Protein AF-A0A1S2M965-F1 (afdb_monomer_lite)

Foldseek 3Di:
DDPPPPPQLVVVCVQLVPDDDPVLCVVCVVQLVVQLCVVCVVVVNNDADHCVPVVSSVVSSVSSNVSSVVVLVVDPVNVVPDPDPPDDDPDDPPPPPDDDDD

pLDDT: mean 71.73, std 18.93, range [32.97, 91.75]

Radius of gyration: 15.96 Å; chains: 1; bounding box: 62×26×31 Å

Structure (mmCIF, N/CA/C/O backbone):
data_AF-A0A1S2M965-F1
#
_entry.id   AF-A0A1S2M965-F1
#
loop_
_atom_site.group_PDB
_atom_site.id
_atom_site.type_symbol
_atom_site.label_atom_id
_atom_site.label_alt_id
_atom_site.label_comp_id
_atom_site.label_asym_id
_atom_site.label_entity_id
_atom_site.label_seq_id
_atom_site.pdbx_PDB_ins_code
_atom_site.Cartn_x
_atom_site.Cartn_y
_atom_site.Cartn_z
_atom_site.occupancy
_atom_site.B_iso_or_equiv
_atom_site.auth_seq_id
_atom_site.auth_comp_id
_atom_site.auth_asym_id
_atom_site.auth_atom_id
_atom_site.pdbx_PDB_model_num
ATOM 1 N N . MET A 1 1 ? -21.781 12.695 -9.274 1.00 36.38 1 MET A N 1
ATOM 2 C CA . MET A 1 1 ? -20.349 12.783 -8.913 1.00 36.38 1 MET A CA 1
ATOM 3 C C . MET A 1 1 ? -19.784 11.386 -9.131 1.00 36.38 1 MET A C 1
ATOM 5 O O . MET A 1 1 ? -20.076 10.509 -8.330 1.00 36.38 1 MET A O 1
ATOM 9 N N . ASN A 1 2 ? -19.145 11.138 -10.279 1.00 32.97 2 ASN A N 1
ATOM 10 C CA . ASN A 1 2 ? -18.749 9.784 -10.681 1.00 32.97 2 ASN A CA 1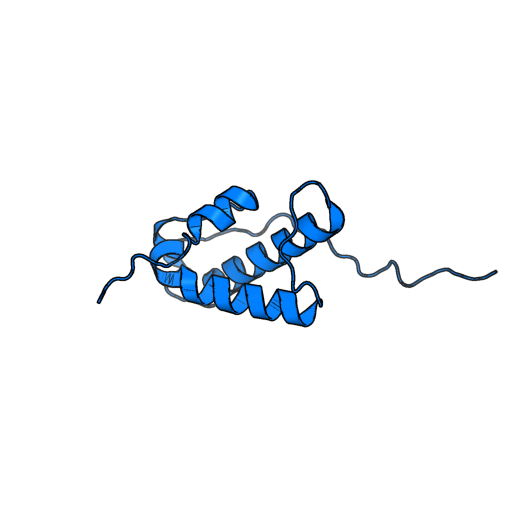
ATOM 11 C C . ASN A 1 2 ? -17.396 9.413 -10.074 1.00 32.97 2 ASN A C 1
ATOM 13 O O . ASN A 1 2 ? -16.392 10.072 -10.312 1.00 32.97 2 ASN A O 1
ATOM 17 N N . ILE A 1 3 ? -17.404 8.334 -9.294 1.00 46.03 3 ILE A N 1
ATOM 18 C CA . ILE A 1 3 ? -16.251 7.711 -8.622 1.00 46.03 3 ILE A CA 1
ATOM 19 C C . ILE A 1 3 ? -15.470 6.796 -9.601 1.00 46.03 3 ILE A C 1
ATOM 21 O O . ILE A 1 3 ? -14.480 6.170 -9.240 1.00 46.03 3 ILE A O 1
ATOM 25 N N . GLU A 1 4 ? -15.893 6.750 -10.864 1.00 42.84 4 GLU A N 1
ATOM 26 C CA . GLU A 1 4 ? -15.547 5.733 -11.868 1.00 42.84 4 GLU A CA 1
ATOM 27 C C . GLU A 1 4 ? -14.216 5.968 -12.608 1.00 42.84 4 GLU A C 1
ATOM 29 O O . GLU A 1 4 ? -13.976 5.376 -13.653 1.00 42.84 4 GLU A O 1
ATOM 34 N N . GLN A 1 5 ? -13.326 6.814 -12.084 1.00 37.44 5 GLN A N 1
ATOM 35 C CA . GLN A 1 5 ? -11.964 6.988 -12.622 1.00 37.44 5 GLN A CA 1
ATOM 36 C C . GLN A 1 5 ? -10.876 6.770 -11.564 1.00 37.44 5 GLN A C 1
ATOM 38 O O . GLN A 1 5 ? -9.781 7.326 -11.633 1.00 37.44 5 GLN A O 1
ATOM 43 N N . LEU A 1 6 ? -11.170 5.947 -10.559 1.00 46.44 6 LEU A N 1
ATOM 44 C CA . LEU A 1 6 ? -10.147 5.382 -9.694 1.00 46.44 6 LEU A CA 1
ATOM 45 C C . LEU A 1 6 ? -9.678 4.089 -10.351 1.00 46.44 6 LEU A C 1
ATOM 47 O O . LEU A 1 6 ? -10.375 3.090 -10.265 1.00 46.44 6 LEU A O 1
ATOM 51 N N . HIS A 1 7 ? -8.523 4.129 -11.015 1.00 52.09 7 HIS A N 1
ATOM 52 C CA . HIS A 1 7 ? -7.746 2.934 -11.357 1.00 52.09 7 HIS A CA 1
ATOM 53 C C . HIS A 1 7 ? -7.782 1.992 -10.138 1.00 52.09 7 HIS A C 1
ATOM 55 O O . HIS A 1 7 ? -7.362 2.402 -9.048 1.00 52.09 7 HIS A O 1
ATOM 61 N N . ASP A 1 8 ? -8.408 0.821 -10.273 1.00 67.62 8 ASP A N 1
ATOM 62 C CA . ASP A 1 8 ? -8.859 0.029 -9.132 1.00 67.62 8 ASP A CA 1
ATOM 63 C C . ASP A 1 8 ? -7.664 -0.335 -8.248 1.00 67.62 8 ASP A C 1
ATOM 65 O O . ASP A 1 8 ? -6.706 -0.966 -8.684 1.00 67.62 8 ASP A O 1
ATOM 69 N N . ALA A 1 9 ? -7.681 0.067 -6.974 1.00 74.06 9 ALA A N 1
ATOM 70 C CA . ALA A 1 9 ? -6.598 -0.302 -6.059 1.00 74.06 9 ALA A CA 1
ATOM 71 C C . ALA A 1 9 ? -6.445 -1.827 -5.969 1.00 74.06 9 ALA A C 1
ATOM 73 O O . ALA A 1 9 ? -5.335 -2.318 -5.788 1.00 74.06 9 ALA A O 1
ATOM 74 N N . GLU A 1 10 ? -7.544 -2.565 -6.157 1.00 81.44 10 GLU A N 1
ATOM 75 C CA . GLU A 1 10 ? -7.556 -4.024 -6.271 1.00 81.44 10 GLU A CA 1
ATOM 76 C C . GLU A 1 10 ? -6.642 -4.535 -7.400 1.00 81.44 10 GLU A C 1
ATOM 78 O O . GLU A 1 10 ? -5.996 -5.569 -7.224 1.00 81.44 10 GLU A O 1
ATOM 83 N N . ASP A 1 11 ? -6.504 -3.803 -8.511 1.00 84.94 11 ASP A N 1
ATOM 84 C CA . ASP A 1 11 ? -5.592 -4.165 -9.601 1.00 84.94 11 ASP A CA 1
ATOM 85 C C . ASP A 1 11 ? -4.131 -4.042 -9.178 1.00 84.94 11 ASP A C 1
ATOM 87 O O . ASP A 1 11 ? -3.327 -4.900 -9.528 1.00 84.94 11 ASP A O 1
ATOM 91 N N . PHE A 1 12 ? -3.780 -3.050 -8.355 1.00 85.38 12 PHE A N 1
ATOM 92 C CA . PHE A 1 12 ? -2.433 -2.952 -7.784 1.00 85.38 12 PHE A CA 1
ATOM 93 C C . PHE A 1 12 ? -2.132 -4.116 -6.837 1.00 85.38 12 PHE A C 1
ATOM 95 O O . PHE A 1 12 ? -1.033 -4.668 -6.872 1.00 85.38 12 PHE A O 1
ATOM 102 N N . PHE A 1 13 ? -3.108 -4.540 -6.029 1.00 88.44 13 PHE A N 1
ATOM 103 C CA . PHE A 1 13 ? -2.945 -5.722 -5.182 1.00 88.44 13 PHE A CA 1
ATOM 104 C C . PHE A 1 13 ? -2.758 -7.003 -6.000 1.00 88.44 13 PHE A C 1
ATOM 106 O O . PHE A 1 13 ? -1.904 -7.825 -5.660 1.00 88.44 13 PHE A O 1
ATOM 113 N N . ARG A 1 14 ? -3.510 -7.166 -7.096 1.00 88.19 14 ARG A N 1
ATOM 114 C CA . ARG A 1 14 ? -3.346 -8.295 -8.026 1.00 88.19 14 ARG A CA 1
ATOM 115 C C . ARG A 1 14 ? -1.998 -8.240 -8.739 1.00 88.19 14 ARG A C 1
ATOM 117 O O . ARG A 1 14 ? -1.304 -9.251 -8.776 1.00 88.19 14 ARG A O 1
ATOM 124 N N . PHE A 1 15 ? -1.618 -7.067 -9.243 1.00 86.69 15 PHE A N 1
ATOM 125 C CA . PHE A 1 15 ? -0.359 -6.827 -9.942 1.00 86.69 15 PHE A CA 1
ATOM 126 C C . PHE A 1 15 ? 0.836 -7.180 -9.059 1.00 86.69 15 PHE A C 1
ATOM 128 O O . PHE A 1 15 ? 1.644 -8.016 -9.442 1.00 86.69 15 PHE A O 1
ATOM 135 N N . TYR A 1 16 ? 0.894 -6.637 -7.840 1.00 88.00 16 TYR A N 1
ATOM 136 C CA . TYR A 1 16 ? 1.976 -6.902 -6.888 1.00 88.00 16 TYR A CA 1
ATOM 137 C C . TYR A 1 16 ? 1.836 -8.226 -6.126 1.00 88.00 16 TYR A C 1
ATOM 139 O O . TYR A 1 16 ? 2.678 -8.544 -5.282 1.00 88.00 16 TYR A O 1
ATOM 147 N N . LYS A 1 17 ? 0.788 -9.017 -6.395 1.00 88.81 17 LYS A N 1
ATOM 148 C CA . LYS A 1 17 ? 0.518 -10.293 -5.711 1.00 88.81 17 LYS A CA 1
ATOM 149 C C . LYS A 1 17 ? 0.540 -10.113 -4.179 1.00 88.81 17 LYS A C 1
ATOM 151 O O . LYS A 1 17 ? 1.196 -10.866 -3.452 1.00 88.81 17 LYS A O 1
ATOM 156 N N . VAL A 1 18 ? -0.127 -9.062 -3.692 1.00 86.88 18 VAL A N 1
ATOM 157 C CA . VAL A 1 18 ? -0.260 -8.738 -2.261 1.00 86.88 18 VAL A CA 1
ATOM 158 C C . VAL A 1 18 ? -1.659 -9.153 -1.793 1.00 86.88 18 VAL A C 1
ATOM 160 O O . VAL A 1 18 ? -2.643 -8.690 -2.370 1.00 86.88 18 VAL A O 1
ATOM 163 N N . PRO A 1 19 ? -1.787 -10.023 -0.774 1.00 84.88 19 PRO A N 1
ATOM 164 C CA . PRO A 1 19 ?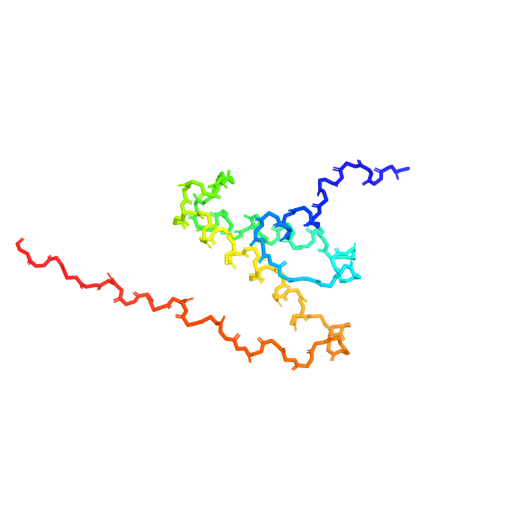 -3.090 -10.415 -0.245 1.00 84.88 19 PRO A CA 1
ATOM 165 C C . PRO A 1 19 ? -3.777 -9.232 0.448 1.00 84.88 19 PRO A C 1
ATOM 167 O O . PRO A 1 19 ? -3.132 -8.449 1.143 1.00 84.88 19 PRO A O 1
ATOM 170 N N . PHE A 1 20 ? -5.094 -9.116 0.283 1.00 85.19 20 PHE A N 1
ATOM 171 C CA . PHE A 1 20 ? -5.880 -8.017 0.843 1.00 85.19 20 PHE A CA 1
ATOM 172 C C . PHE A 1 20 ? -7.312 -8.441 1.169 1.00 85.19 20 PHE A C 1
ATOM 174 O O . PHE A 1 20 ? -7.835 -9.388 0.581 1.00 85.19 20 PHE A O 1
ATOM 181 N N . ASP A 1 21 ? -7.961 -7.708 2.079 1.00 84.56 21 ASP A N 1
ATOM 182 C CA . ASP A 1 21 ? -9.412 -7.790 2.275 1.00 84.56 21 ASP A CA 1
ATOM 183 C C . ASP A 1 21 ? -10.105 -6.744 1.379 1.00 84.56 21 ASP A C 1
ATOM 185 O O . ASP A 1 21 ? -9.903 -5.537 1.580 1.00 84.56 21 ASP A O 1
ATOM 189 N N . PRO A 1 22 ? -10.952 -7.158 0.414 1.00 84.00 22 PRO A N 1
ATOM 190 C CA . PRO A 1 22 ? -11.688 -6.237 -0.448 1.00 84.00 22 PRO A CA 1
ATOM 191 C C . PRO A 1 22 ? -12.532 -5.216 0.324 1.00 84.00 22 PRO A C 1
ATOM 193 O O . PRO A 1 22 ? -12.695 -4.083 -0.126 1.00 84.00 22 PRO A O 1
ATOM 196 N N . LYS A 1 23 ? -13.061 -5.572 1.503 1.00 82.50 23 LYS A N 1
ATOM 197 C CA . LYS A 1 23 ? -13.844 -4.645 2.333 1.00 82.50 23 LYS A CA 1
ATOM 198 C C . LYS A 1 23 ? -12.975 -3.513 2.857 1.00 82.50 23 LYS A C 1
ATOM 200 O O . LYS A 1 23 ? -13.405 -2.366 2.791 1.00 82.50 23 LYS A O 1
ATOM 205 N N . VAL A 1 24 ? -11.766 -3.826 3.323 1.00 82.56 24 VAL A N 1
ATOM 206 C CA . VAL A 1 24 ? -10.797 -2.832 3.800 1.00 82.56 24 VAL A CA 1
ATOM 207 C C . VAL A 1 24 ? -10.337 -1.963 2.633 1.00 82.56 24 VAL A C 1
ATOM 209 O O . VAL A 1 24 ? -10.482 -0.745 2.688 1.00 82.56 24 VAL A O 1
ATOM 212 N N . VAL A 1 25 ? -9.875 -2.571 1.537 1.00 84.56 25 VAL A N 1
ATOM 213 C CA . VAL A 1 25 ? -9.359 -1.834 0.370 1.00 84.56 25 VAL A CA 1
ATOM 214 C C . VAL A 1 25 ? -10.409 -0.907 -0.233 1.00 84.56 25 VAL A C 1
ATOM 216 O O . VAL A 1 25 ? -10.092 0.231 -0.581 1.00 84.56 25 VAL A O 1
ATOM 219 N N . ARG A 1 26 ? -11.681 -1.317 -0.286 1.00 83.19 26 ARG A N 1
ATOM 220 C CA . ARG A 1 26 ? -12.759 -0.445 -0.773 1.00 83.19 26 ARG A CA 1
ATOM 221 C C . ARG A 1 26 ? -12.847 0.864 -0.005 1.00 83.19 26 ARG A C 1
ATOM 223 O O . ARG A 1 26 ? -13.060 1.893 -0.642 1.00 83.19 26 ARG A O 1
ATOM 230 N N . VAL A 1 27 ? -12.666 0.858 1.313 1.00 81.12 27 VAL A N 1
ATOM 231 C CA . VAL A 1 27 ? -12.744 2.088 2.113 1.00 81.12 27 VAL A CA 1
ATOM 232 C C . VAL A 1 27 ? -11.425 2.865 2.159 1.00 81.12 27 VAL A C 1
ATOM 234 O O . VAL A 1 27 ? -11.441 4.068 2.404 1.00 81.12 27 VAL A O 1
ATOM 237 N N . THR A 1 28 ? -10.286 2.226 1.872 1.00 81.50 28 THR A N 1
ATOM 238 C CA . THR A 1 28 ? -8.957 2.797 2.185 1.00 81.50 28 THR A CA 1
ATOM 239 C C . THR A 1 28 ? -8.034 2.934 0.989 1.00 81.50 28 THR A C 1
ATOM 241 O O . THR A 1 28 ? -6.949 3.501 1.117 1.00 81.50 28 THR A O 1
ATOM 244 N N . ARG A 1 29 ? -8.487 2.515 -0.197 1.00 86.50 29 ARG A N 1
ATOM 245 C CA . ARG A 1 29 ? -7.763 2.588 -1.474 1.00 86.50 29 ARG A CA 1
ATOM 246 C C . ARG A 1 29 ? -7.024 3.906 -1.697 1.00 86.50 29 ARG A C 1
ATOM 248 O O . ARG A 1 29 ? -5.849 3.899 -2.042 1.00 86.50 29 ARG A O 1
ATOM 255 N N . LEU A 1 30 ? -7.679 5.042 -1.448 1.00 84.94 30 LEU A N 1
ATOM 256 C CA . LEU A 1 30 ? -7.075 6.362 -1.646 1.00 84.94 30 LEU A CA 1
ATOM 257 C C . LEU A 1 30 ? -5.927 6.634 -0.669 1.00 84.94 30 LEU A C 1
ATOM 259 O O . LEU A 1 30 ? -4.917 7.216 -1.058 1.00 84.94 30 LEU A O 1
ATOM 263 N N . HIS A 1 31 ? -6.068 6.199 0.583 1.00 85.06 31 HIS A N 1
ATOM 264 C CA . HIS A 1 31 ? -5.036 6.357 1.604 1.00 85.06 31 HIS A CA 1
ATOM 265 C C . HIS A 1 31 ? -3.829 5.471 1.307 1.00 85.06 31 HIS A C 1
ATOM 267 O O . HIS A 1 31 ? -2.701 5.956 1.357 1.00 85.06 31 HIS A O 1
ATOM 273 N N . ILE A 1 32 ? -4.075 4.215 0.927 1.00 87.19 32 ILE A N 1
ATOM 274 C CA . ILE A 1 32 ? -3.030 3.260 0.543 1.00 87.19 32 ILE A CA 1
ATOM 275 C C . ILE A 1 32 ? -2.255 3.798 -0.662 1.00 87.19 32 ILE A C 1
ATOM 277 O O . ILE A 1 32 ? -1.036 3.906 -0.598 1.00 87.19 32 ILE A O 1
ATOM 281 N N . LEU A 1 33 ? -2.944 4.233 -1.725 1.00 88.00 33 LEU A N 1
ATOM 282 C CA . LEU A 1 33 ? -2.290 4.767 -2.924 1.00 88.00 33 LEU A CA 1
ATOM 283 C C . LEU A 1 33 ? -1.524 6.067 -2.653 1.00 88.00 33 LEU A C 1
ATOM 285 O O . LEU A 1 33 ? -0.444 6.271 -3.205 1.00 88.00 33 LEU A O 1
ATOM 289 N N . LYS A 1 34 ? -2.058 6.957 -1.806 1.00 87.06 34 LYS A N 1
ATOM 290 C CA . LYS A 1 34 ? -1.354 8.184 -1.412 1.00 87.06 34 LYS A CA 1
ATOM 291 C C . LYS A 1 34 ? -0.074 7.856 -0.646 1.00 87.06 34 LYS A C 1
ATOM 293 O O . LYS A 1 34 ? 0.968 8.413 -0.970 1.00 87.06 34 LYS A O 1
ATOM 298 N N . ARG A 1 35 ? -0.145 6.947 0.327 1.00 88.81 35 ARG A N 1
ATOM 299 C CA . ARG A 1 35 ? 1.007 6.554 1.145 1.00 88.81 35 ARG A CA 1
ATOM 300 C C . ARG A 1 35 ? 2.049 5.789 0.337 1.00 88.81 35 ARG A C 1
ATOM 302 O O . ARG A 1 35 ? 3.236 6.051 0.476 1.00 88.81 35 ARG A O 1
ATOM 309 N N . PHE A 1 36 ? 1.602 4.924 -0.567 1.00 90.56 36 PHE A N 1
ATOM 310 C CA . PHE A 1 36 ? 2.475 4.245 -1.514 1.00 90.56 36 PHE A CA 1
ATOM 311 C C . PHE A 1 36 ? 3.257 5.241 -2.377 1.00 90.56 36 PHE A C 1
ATOM 313 O O . PHE A 1 36 ? 4.478 5.149 -2.433 1.00 90.56 36 PHE A O 1
ATOM 320 N N . ARG A 1 37 ? 2.592 6.251 -2.962 1.00 88.62 37 ARG A N 1
ATOM 321 C CA . ARG A 1 37 ? 3.282 7.319 -3.711 1.00 88.62 37 ARG A CA 1
ATOM 322 C C . ARG A 1 37 ? 4.325 8.053 -2.868 1.00 88.62 37 ARG A C 1
ATOM 324 O O . ARG A 1 37 ? 5.433 8.259 -3.341 1.00 88.62 37 ARG A O 1
ATOM 331 N N . GLN A 1 38 ? 4.009 8.371 -1.614 1.00 89.81 38 GLN A N 1
ATOM 332 C CA . GLN A 1 38 ? 4.972 9.011 -0.709 1.00 89.81 38 GLN A CA 1
ATOM 333 C C . GLN A 1 38 ? 6.206 8.134 -0.456 1.00 89.81 38 GLN A C 1
ATOM 335 O O . GLN A 1 38 ? 7.315 8.651 -0.368 1.00 89.81 38 GLN A O 1
ATOM 340 N N . TYR A 1 39 ? 6.030 6.816 -0.343 1.00 91.75 39 TYR A N 1
ATOM 341 C CA . TYR A 1 39 ? 7.149 5.887 -0.197 1.00 91.75 39 TYR A CA 1
ATOM 342 C C . TYR A 1 39 ? 7.980 5.751 -1.473 1.00 91.75 39 TYR A C 1
ATOM 344 O O . TYR A 1 39 ? 9.204 5.708 -1.394 1.00 91.75 39 TYR A O 1
ATOM 352 N N . LEU A 1 40 ? 7.343 5.748 -2.645 1.00 89.88 40 LEU A N 1
ATOM 353 C CA . LEU A 1 40 ? 8.053 5.771 -3.923 1.00 89.88 40 LEU A CA 1
ATOM 354 C C . LEU A 1 40 ? 8.922 7.025 -4.070 1.00 89.88 40 LEU A C 1
ATOM 356 O O . LEU A 1 40 ? 10.088 6.920 -4.439 1.00 89.88 40 LEU A O 1
ATOM 360 N N . GLU A 1 41 ? 8.383 8.197 -3.731 1.00 90.25 41 GLU A N 1
ATOM 361 C CA . GLU A 1 41 ? 9.114 9.470 -3.774 1.00 90.25 41 GLU A CA 1
ATOM 362 C C . GLU A 1 41 ? 10.330 9.470 -2.834 1.00 90.25 41 GLU A C 1
ATOM 364 O O . GLU A 1 41 ? 11.403 9.930 -3.221 1.00 90.25 41 GLU A O 1
ATOM 369 N N . GLN A 1 42 ? 10.196 8.907 -1.627 1.00 90.50 42 GLN A N 1
ATOM 370 C CA . GLN A 1 42 ? 11.301 8.792 -0.661 1.00 90.50 42 GLN A CA 1
ATOM 371 C C . GLN A 1 42 ? 12.441 7.903 -1.168 1.00 90.50 42 GLN A C 1
ATOM 373 O O . GLN A 1 42 ? 13.605 8.169 -0.886 1.00 90.50 42 GLN A O 1
ATOM 378 N N . GLU A 1 43 ? 12.109 6.869 -1.937 1.00 86.31 43 GLU A N 1
ATOM 379 C CA . GLU A 1 43 ? 13.067 5.904 -2.480 1.00 86.31 43 GLU A CA 1
ATOM 380 C C . GLU A 1 43 ? 13.552 6.276 -3.892 1.00 86.31 43 GLU A C 1
ATOM 382 O O . GLU A 1 43 ? 14.274 5.500 -4.516 1.00 86.31 43 GLU A O 1
ATOM 387 N N . SER A 1 44 ? 13.170 7.457 -4.406 1.00 87.69 44 SER A N 1
ATOM 388 C CA . SER A 1 44 ? 13.422 7.902 -5.790 1.00 87.69 44 SER A CA 1
ATOM 389 C C . SER A 1 44 ? 12.885 6.942 -6.869 1.00 87.69 44 SER A C 1
ATOM 391 O O . SER A 1 44 ? 13.390 6.908 -7.988 1.00 87.69 44 SER A O 1
ATOM 393 N N . LEU A 1 45 ? 11.834 6.177 -6.553 1.00 82.44 45 LEU A N 1
ATOM 394 C CA . LEU A 1 45 ? 11.190 5.183 -7.422 1.00 82.44 45 LEU A CA 1
ATOM 395 C C . LEU A 1 45 ? 9.915 5.737 -8.069 1.00 82.44 45 LEU A C 1
ATOM 397 O O . LEU A 1 45 ? 8.827 5.189 -7.905 1.00 82.44 45 LEU A O 1
ATOM 401 N N . VAL A 1 46 ? 10.033 6.855 -8.778 1.00 75.12 46 VAL A N 1
ATOM 402 C CA . VAL A 1 46 ? 8.876 7.586 -9.330 1.00 75.12 46 VAL A CA 1
ATOM 403 C C . VAL A 1 46 ? 8.137 6.853 -10.456 1.00 75.12 46 VAL A C 1
ATOM 405 O O . VAL A 1 46 ? 6.961 7.136 -10.687 1.00 75.12 46 VAL A O 1
ATOM 408 N N . GLU A 1 47 ? 8.777 5.894 -11.126 1.00 79.44 47 GLU A N 1
ATOM 409 C CA . GLU A 1 47 ? 8.174 5.121 -12.217 1.00 79.44 47 GLU A CA 1
ATOM 410 C C . GLU A 1 47 ? 7.791 3.716 -11.761 1.00 79.44 47 GLU A C 1
ATOM 412 O O . GLU A 1 47 ? 8.626 2.982 -11.243 1.00 79.44 47 GLU A O 1
ATOM 417 N N . ILE A 1 48 ? 6.535 3.315 -11.981 1.00 77.69 48 ILE A N 1
ATOM 418 C CA . ILE A 1 48 ? 6.099 1.930 -11.760 1.00 77.69 48 ILE A CA 1
ATOM 419 C C . ILE A 1 48 ? 6.729 1.044 -12.833 1.00 77.69 48 ILE A C 1
ATOM 421 O O . ILE A 1 48 ? 6.502 1.265 -14.023 1.00 77.69 48 ILE A O 1
ATOM 425 N N . VAL A 1 49 ? 7.485 0.032 -12.412 1.00 80.44 49 VAL A N 1
ATOM 426 C CA . VAL A 1 49 ? 8.153 -0.893 -13.332 1.00 80.44 49 VAL A CA 1
ATOM 427 C C . VAL A 1 49 ? 7.351 -2.180 -13.511 1.00 80.44 49 VAL A C 1
ATOM 429 O O . VAL A 1 49 ? 6.561 -2.585 -12.656 1.00 80.44 49 VAL A O 1
ATOM 432 N N . CYS A 1 50 ? 7.556 -2.849 -14.641 1.00 78.25 50 CYS A N 1
ATOM 433 C CA . CYS A 1 50 ? 7.052 -4.196 -14.889 1.00 78.25 50 CYS A CA 1
ATOM 434 C C . CYS A 1 50 ? 7.909 -5.264 -14.183 1.00 78.25 50 CYS A C 1
ATOM 436 O O . CYS A 1 50 ? 9.060 -5.023 -13.830 1.00 78.25 50 CYS A O 1
ATOM 438 N N . GLU A 1 51 ? 7.358 -6.474 -14.026 1.00 73.81 51 GLU A N 1
ATOM 439 C CA . GLU A 1 51 ? 7.998 -7.618 -13.338 1.00 73.81 51 GLU A CA 1
ATOM 440 C C . GLU A 1 51 ? 9.347 -8.048 -13.965 1.00 73.81 51 GLU A C 1
ATOM 442 O O . GLU A 1 51 ? 10.100 -8.799 -13.355 1.00 73.81 51 GLU A O 1
ATOM 447 N N . SER A 1 52 ? 9.685 -7.559 -15.166 1.00 74.81 52 SER A N 1
ATOM 448 C CA . SER A 1 52 ? 10.983 -7.796 -15.810 1.00 74.81 52 SER A CA 1
ATOM 449 C C . SER A 1 52 ? 12.158 -7.105 -15.112 1.00 74.81 52 SER A C 1
ATOM 451 O O . SER A 1 52 ? 13.273 -7.611 -15.199 1.00 74.81 52 SER A O 1
ATOM 453 N N . ASP A 1 53 ? 11.927 -5.978 -14.430 1.00 82.56 53 ASP A N 1
ATOM 454 C CA . ASP A 1 53 ? 12.909 -5.386 -13.512 1.00 82.56 53 ASP A CA 1
ATOM 455 C C . ASP A 1 53 ? 12.615 -5.891 -12.095 1.00 82.56 53 ASP A C 1
ATOM 457 O O . ASP A 1 53 ? 11.900 -5.258 -11.315 1.00 82.56 53 ASP A O 1
ATOM 461 N N . ALA A 1 54 ? 13.117 -7.089 -11.794 1.00 83.81 54 ALA A N 1
ATOM 462 C CA . ALA A 1 54 ? 12.772 -7.814 -10.576 1.00 83.81 54 ALA A CA 1
ATOM 463 C C . ALA A 1 54 ? 13.166 -7.059 -9.294 1.00 83.81 54 ALA A C 1
ATOM 465 O O . ALA A 1 54 ? 12.421 -7.102 -8.313 1.00 83.81 54 ALA A O 1
ATOM 466 N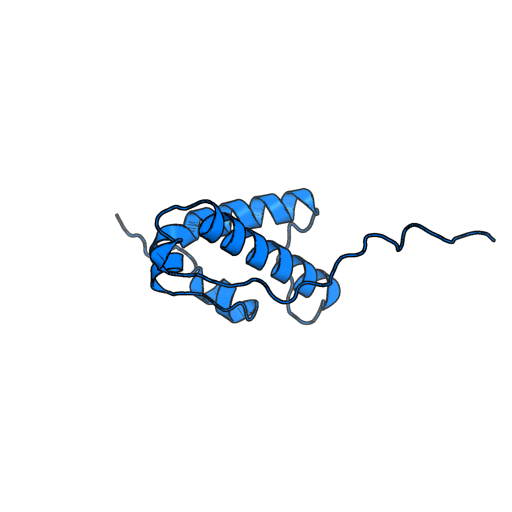 N . ASP A 1 55 ? 14.302 -6.358 -9.285 1.00 86.69 55 ASP A N 1
ATOM 467 C CA . ASP A 1 55 ? 14.798 -5.662 -8.094 1.00 86.69 55 ASP A CA 1
ATOM 468 C C . ASP A 1 55 ? 13.922 -4.450 -7.765 1.00 86.69 55 ASP A C 1
ATOM 470 O O . ASP A 1 55 ? 13.413 -4.319 -6.643 1.00 86.69 55 ASP A O 1
ATOM 474 N N . THR A 1 56 ? 13.672 -3.596 -8.760 1.00 86.12 56 THR A N 1
ATOM 475 C CA . THR A 1 56 ? 12.819 -2.419 -8.586 1.00 86.12 56 THR A CA 1
ATOM 476 C C . THR A 1 56 ? 11.371 -2.833 -8.318 1.00 86.12 56 THR A C 1
ATOM 478 O O . THR A 1 56 ? 10.734 -2.286 -7.415 1.00 86.12 56 THR A O 1
ATOM 481 N N . TRP A 1 57 ? 10.858 -3.851 -9.018 1.00 89.75 57 TRP A N 1
ATOM 482 C CA . TRP A 1 57 ? 9.497 -4.355 -8.825 1.00 89.75 57 TRP A CA 1
ATOM 483 C C . TRP A 1 57 ? 9.282 -4.917 -7.415 1.00 89.75 57 TRP A C 1
ATOM 485 O O . TRP A 1 57 ? 8.290 -4.585 -6.762 1.00 89.75 57 TRP A O 1
ATOM 495 N N . ASN A 1 58 ? 10.231 -5.708 -6.895 1.00 88.12 58 ASN A N 1
ATOM 496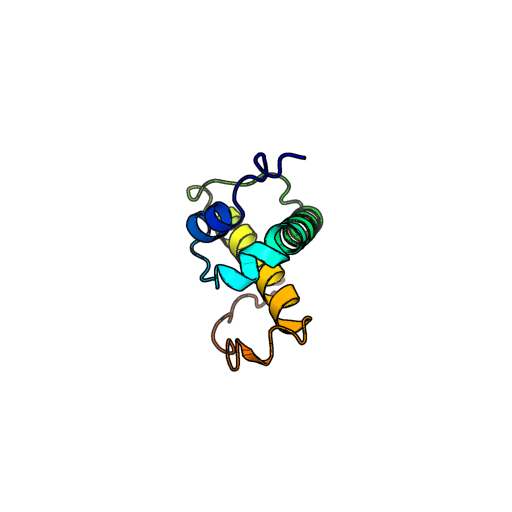 C CA . ASN A 1 58 ? 10.159 -6.230 -5.528 1.00 88.12 58 ASN A CA 1
ATOM 497 C C . ASN A 1 58 ? 10.203 -5.101 -4.494 1.00 88.12 58 ASN A C 1
ATOM 499 O O . ASN A 1 58 ? 9.442 -5.120 -3.526 1.00 88.12 58 ASN A O 1
ATOM 503 N N . LYS A 1 59 ? 11.035 -4.076 -4.710 1.00 90.00 59 LYS A N 1
ATOM 504 C CA . LYS A 1 59 ? 11.083 -2.916 -3.815 1.00 90.00 59 LYS A CA 1
ATOM 505 C C . LYS A 1 59 ? 9.755 -2.153 -3.814 1.00 90.00 59 LYS A C 1
ATOM 507 O O . LYS A 1 59 ? 9.225 -1.849 -2.748 1.00 90.00 59 LYS A O 1
ATOM 512 N N . GLN A 1 60 ? 9.159 -1.914 -4.983 1.00 90.69 60 GLN A N 1
ATOM 513 C CA . GLN A 1 60 ? 7.839 -1.282 -5.099 1.00 90.69 60 GLN A CA 1
ATOM 514 C C . GLN A 1 60 ? 6.739 -2.109 -4.429 1.00 90.69 60 GLN A C 1
ATOM 516 O O . GLN A 1 60 ? 5.907 -1.556 -3.707 1.00 90.69 60 GLN A O 1
ATOM 521 N N . ARG A 1 61 ? 6.773 -3.434 -4.600 1.00 90.88 61 ARG A N 1
ATOM 522 C CA . ARG A 1 61 ? 5.867 -4.365 -3.924 1.00 90.88 61 ARG A CA 1
ATOM 523 C C . ARG A 1 61 ? 5.935 -4.227 -2.405 1.00 90.88 61 ARG A C 1
ATOM 525 O O . ARG A 1 61 ? 4.889 -4.132 -1.763 1.00 90.88 61 ARG A O 1
ATOM 532 N N . GLU A 1 62 ? 7.133 -4.205 -1.825 1.00 90.88 62 GLU A N 1
ATOM 533 C CA . GLU A 1 62 ? 7.295 -4.083 -0.371 1.00 90.88 62 GLU A CA 1
ATOM 534 C C . GLU A 1 62 ? 6.806 -2.725 0.149 1.00 90.88 62 GLU A C 1
ATOM 536 O O . GLU A 1 62 ? 6.126 -2.664 1.174 1.00 90.88 62 GLU A O 1
ATOM 541 N N . LEU A 1 63 ? 7.048 -1.635 -0.586 1.00 91.69 63 LEU A N 1
ATOM 542 C CA . LEU A 1 63 ? 6.508 -0.315 -0.236 1.00 91.69 63 LEU A CA 1
ATOM 543 C C . LEU A 1 63 ? 4.976 -0.277 -0.307 1.00 91.69 63 LEU A C 1
ATOM 545 O O . LEU A 1 63 ? 4.325 0.318 0.555 1.00 91.69 63 LEU A O 1
ATOM 549 N N . PHE A 1 64 ? 4.384 -0.925 -1.313 1.00 91.56 64 PHE A N 1
ATOM 550 C CA . PHE A 1 64 ? 2.934 -1.024 -1.453 1.00 91.56 64 PHE A CA 1
ATOM 551 C C . PHE A 1 64 ? 2.311 -1.845 -0.317 1.00 91.56 64 PHE A C 1
ATOM 553 O O . PHE A 1 64 ? 1.338 -1.414 0.307 1.00 91.56 64 PHE A O 1
ATOM 560 N N . LYS A 1 65 ? 2.917 -2.992 0.010 1.00 91.00 65 LYS A N 1
ATOM 561 C CA . LYS A 1 65 ? 2.524 -3.832 1.147 1.00 91.00 65 LYS A CA 1
ATOM 562 C C . LYS A 1 65 ? 2.602 -3.052 2.462 1.00 91.00 65 LYS A C 1
ATOM 564 O O . LYS A 1 65 ? 1.625 -3.028 3.207 1.00 91.00 65 LYS A O 1
ATOM 569 N N . LYS A 1 66 ? 3.701 -2.330 2.698 1.00 89.25 66 LYS A N 1
ATOM 570 C CA . LYS A 1 66 ? 3.876 -1.465 3.872 1.00 89.25 66 LYS A CA 1
ATOM 571 C C . LYS A 1 66 ? 2.789 -0.394 3.969 1.00 89.25 66 LYS A C 1
ATOM 573 O O . LYS A 1 66 ? 2.225 -0.181 5.037 1.00 89.25 66 LYS A O 1
ATOM 578 N N . ALA A 1 67 ? 2.445 0.259 2.858 1.00 90.06 67 ALA A N 1
ATOM 579 C CA . ALA A 1 67 ? 1.381 1.262 2.838 1.00 90.06 67 ALA A CA 1
ATOM 580 C C . ALA A 1 67 ? 0.013 0.687 3.256 1.00 90.06 67 ALA A C 1
ATOM 582 O O . ALA A 1 67 ? -0.760 1.374 3.930 1.00 90.06 67 ALA A O 1
ATOM 583 N N . TYR A 1 68 ? -0.277 -0.562 2.877 1.00 89.38 68 TYR A N 1
ATOM 584 C CA . TYR A 1 68 ? -1.472 -1.284 3.312 1.00 89.38 68 TYR A CA 1
ATOM 585 C C . TYR A 1 68 ? -1.415 -1.651 4.802 1.00 89.38 68 TYR A C 1
ATOM 587 O O . TYR A 1 68 ? -2.350 -1.346 5.544 1.00 89.38 68 TYR A O 1
ATOM 595 N N . GLU A 1 69 ? -0.311 -2.241 5.258 1.00 85.38 69 GLU A N 1
ATOM 596 C CA . GLU A 1 69 ? -0.119 -2.654 6.654 1.00 85.38 69 GLU A CA 1
ATOM 597 C C . GLU A 1 69 ? -0.156 -1.475 7.628 1.00 85.38 69 GLU A C 1
ATOM 599 O O . GLU A 1 69 ? -0.808 -1.561 8.666 1.00 85.38 69 GLU A O 1
ATOM 604 N N . ASP A 1 70 ? 0.462 -0.343 7.290 1.00 84.44 70 ASP A N 1
ATOM 605 C CA . ASP A 1 70 ? 0.433 0.855 8.133 1.00 84.44 70 ASP A CA 1
ATOM 606 C C . ASP A 1 70 ? -0.993 1.380 8.316 1.00 84.44 70 ASP A C 1
ATOM 608 O O . ASP A 1 70 ? -1.339 1.918 9.367 1.00 84.44 70 ASP A O 1
ATOM 612 N N . PHE A 1 71 ? -1.837 1.247 7.290 1.00 79.25 71 PHE A N 1
ATOM 613 C CA . PHE A 1 71 ? -3.239 1.625 7.398 1.00 79.25 71 PHE A CA 1
ATOM 614 C C . PHE A 1 71 ? -3.998 0.655 8.315 1.00 79.25 71 PHE A C 1
ATOM 616 O O . PHE A 1 71 ? -4.731 1.086 9.205 1.00 79.25 71 PHE A O 1
ATOM 623 N N . VAL A 1 72 ? -3.810 -0.649 8.095 1.00 77.75 72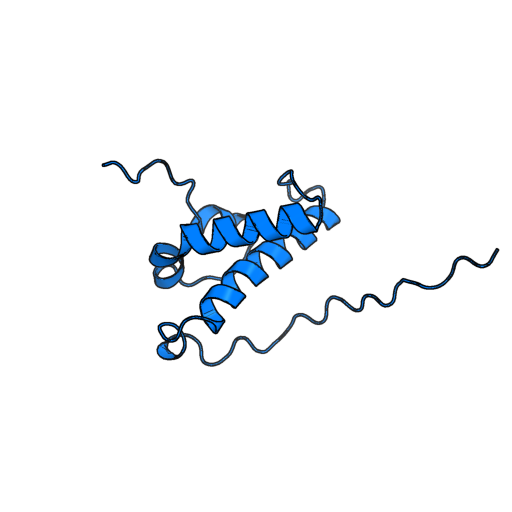 VAL A N 1
ATOM 624 C CA . VAL A 1 72 ? -4.439 -1.738 8.858 1.00 77.75 72 VAL A CA 1
ATOM 625 C C . VAL A 1 72 ? -4.057 -1.659 10.338 1.00 77.75 72 VAL A C 1
ATOM 627 O O . VAL A 1 72 ? -4.917 -1.769 11.199 1.00 77.75 72 VAL A O 1
ATOM 630 N N . THR A 1 73 ? -2.792 -1.400 10.650 1.00 72.31 73 THR A N 1
ATOM 631 C CA . THR A 1 73 ? -2.289 -1.326 12.032 1.00 72.31 73 THR A CA 1
ATOM 632 C C . THR A 1 73 ? -2.642 -0.018 12.738 1.00 72.31 73 THR A C 1
ATOM 634 O O . THR A 1 73 ? -2.824 -0.013 13.951 1.00 72.31 73 THR A O 1
ATOM 637 N N . SER A 1 74 ? -2.787 1.089 12.004 1.00 67.38 74 SER A N 1
ATOM 638 C CA . SER A 1 74 ? -3.114 2.401 12.587 1.00 67.38 74 SER A CA 1
ATOM 639 C C . SER A 1 74 ? -4.620 2.659 12.729 1.00 67.38 74 SER A C 1
ATOM 641 O O . SER A 1 74 ? -5.012 3.730 13.196 1.00 67.38 74 SER A O 1
ATOM 643 N N . SER A 1 75 ? -5.484 1.731 12.299 1.00 60.41 75 SER A N 1
ATOM 644 C CA . SER A 1 75 ? -6.936 1.911 12.332 1.00 60.41 75 SER A CA 1
ATOM 645 C C . SER A 1 75 ? -7.602 0.975 13.351 1.00 60.41 75 SER A C 1
ATOM 647 O O . SER A 1 75 ? -7.625 -0.236 13.135 1.00 60.41 75 SER A O 1
ATOM 649 N N . PRO A 1 76 ? -8.259 1.495 14.407 1.00 56.56 76 PRO A N 1
ATOM 650 C CA . PRO A 1 76 ? -9.010 0.666 15.359 1.00 56.56 76 PRO A CA 1
ATOM 651 C C . PRO A 1 76 ? -10.209 -0.067 14.724 1.00 56.56 76 PRO A C 1
ATOM 653 O O . PRO A 1 76 ? -10.766 -0.988 15.316 1.00 56.56 76 PRO A O 1
ATOM 656 N N . LEU A 1 77 ? -10.602 0.288 13.491 1.00 55.50 77 LEU A N 1
ATOM 657 C CA . LEU A 1 77 ? -11.588 -0.470 12.705 1.00 55.50 77 LEU A CA 1
ATOM 658 C C . LEU A 1 77 ? -11.084 -1.871 12.325 1.00 55.50 77 LEU A C 1
ATOM 660 O O . LEU A 1 77 ? -11.888 -2.754 12.027 1.00 55.50 77 LEU A O 1
ATOM 664 N N . VAL A 1 78 ? -9.766 -2.067 12.326 1.00 53.22 78 VAL A N 1
ATOM 665 C CA . VAL A 1 78 ? -9.098 -3.245 11.778 1.00 53.22 78 VAL A CA 1
ATOM 666 C C . VAL A 1 78 ? -8.643 -4.228 12.864 1.00 53.22 78 VAL A C 1
ATOM 668 O O . VAL A 1 78 ? -8.501 -5.415 12.575 1.00 53.22 78 VAL A O 1
ATOM 671 N N . GLU A 1 79 ? -8.559 -3.798 14.130 1.00 52.59 79 GLU A N 1
ATOM 672 C CA . GLU A 1 79 ? -8.297 -4.672 15.293 1.00 52.59 79 GLU A CA 1
ATOM 673 C C . GLU A 1 79 ? -9.294 -5.842 15.410 1.00 52.59 79 GLU A C 1
ATOM 675 O O . GLU A 1 79 ? -8.967 -6.888 15.963 1.00 52.59 79 GLU A O 1
ATOM 680 N N . LYS A 1 80 ? -10.503 -5.710 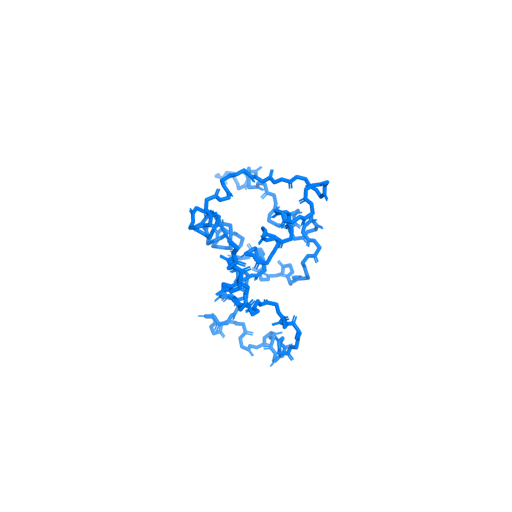14.845 1.00 51.28 80 LYS A N 1
ATOM 681 C CA . LYS A 1 80 ? -11.487 -6.806 14.770 1.00 51.28 80 LYS A CA 1
ATOM 682 C C . LYS A 1 80 ? -11.286 -7.770 13.599 1.00 51.28 80 LYS A C 1
ATOM 684 O O . LYS A 1 80 ? -11.908 -8.828 13.589 1.00 51.28 80 LYS A O 1
ATOM 689 N N . VAL A 1 81 ? -10.490 -7.398 12.600 1.00 50.38 81 VAL A N 1
ATOM 690 C CA . VAL A 1 81 ? -10.405 -8.099 11.309 1.00 50.38 81 VAL A CA 1
ATOM 691 C C . VAL A 1 81 ? -9.068 -8.825 11.133 1.00 50.38 81 VAL A C 1
ATOM 693 O O . VAL A 1 81 ? -9.013 -9.795 10.384 1.00 50.38 81 VAL A O 1
ATOM 696 N N . PHE A 1 82 ? -8.012 -8.433 11.858 1.00 46.66 82 PHE A N 1
ATOM 697 C CA . PHE A 1 82 ? -6.688 -9.055 11.735 1.00 46.66 82 PHE A CA 1
ATOM 698 C C . PHE A 1 82 ? -5.989 -9.256 13.087 1.00 46.66 82 PHE A C 1
ATOM 700 O O . PHE A 1 82 ? -5.297 -8.354 13.552 1.00 46.66 82 PHE A O 1
ATOM 707 N N . PRO A 1 83 ? -6.085 -10.450 13.703 1.00 51.53 83 PRO A N 1
ATOM 708 C CA . PRO A 1 83 ? -5.284 -10.759 14.883 1.00 51.53 83 PRO A CA 1
ATOM 709 C C . PRO A 1 83 ? -3.799 -10.990 14.575 1.00 51.53 83 PRO A C 1
ATOM 711 O O . PRO A 1 83 ? -2.973 -10.758 15.445 1.00 51.53 83 PRO A O 1
ATOM 714 N N . VAL A 1 84 ? -3.414 -11.464 13.384 1.00 49.62 84 VAL A N 1
ATOM 715 C CA . VAL A 1 84 ? -2.015 -11.848 13.121 1.00 49.62 84 VAL A CA 1
ATOM 716 C C . VAL A 1 84 ? -1.680 -11.725 11.633 1.00 49.62 84 VAL A C 1
ATOM 718 O O . VAL A 1 84 ? -2.052 -12.576 10.835 1.00 49.62 84 VAL A O 1
ATOM 721 N N . PHE A 1 85 ? -0.890 -10.712 11.283 1.00 45.75 85 PHE A N 1
ATOM 722 C CA . PHE A 1 85 ? 0.111 -10.810 10.212 1.00 45.75 85 PHE A CA 1
ATOM 723 C C . PHE A 1 85 ? 1.501 -10.533 10.803 1.00 45.75 85 PHE A C 1
ATOM 725 O O . PHE A 1 85 ? 2.287 -9.742 10.299 1.00 45.75 85 PHE A O 1
ATOM 732 N N . GLN A 1 86 ? 1.816 -11.193 11.918 1.00 46.47 86 GLN A N 1
ATOM 733 C CA . GLN A 1 86 ? 3.205 -11.415 12.300 1.00 46.47 86 GLN A CA 1
ATOM 734 C C . GLN A 1 86 ? 3.620 -12.756 11.713 1.00 46.47 86 GLN A C 1
ATOM 736 O O . GLN A 1 86 ? 3.396 -13.778 12.344 1.00 46.47 86 GLN A O 1
ATOM 741 N N . GLN A 1 87 ? 4.169 -12.759 10.499 1.00 48.34 87 GLN A N 1
ATOM 742 C CA . GLN A 1 87 ? 5.259 -13.656 10.108 1.00 48.34 87 GLN A CA 1
ATOM 743 C C . GLN A 1 87 ? 5.700 -13.361 8.667 1.00 48.34 87 GLN A C 1
ATOM 745 O O . GLN A 1 87 ? 4.903 -13.379 7.736 1.00 48.34 87 GLN A O 1
ATOM 750 N N . GLN A 1 88 ? 7.014 -13.153 8.535 1.00 41.91 88 GLN A N 1
ATOM 751 C CA . GLN A 1 88 ? 7.823 -13.066 7.313 1.00 41.91 88 GLN A CA 1
ATOM 752 C C . GLN A 1 88 ? 7.809 -11.731 6.551 1.00 41.91 88 GLN A C 1
ATOM 754 O O . GLN A 1 88 ? 7.217 -11.570 5.488 1.00 41.91 88 GLN A O 1
ATOM 759 N N . SER A 1 89 ? 8.629 -10.809 7.051 1.00 41.81 89 SER A N 1
ATOM 760 C CA . SER A 1 89 ? 9.603 -10.125 6.200 1.00 41.81 89 SER A CA 1
ATOM 761 C C . SER A 1 89 ? 10.926 -10.035 6.961 1.00 41.81 89 SER A C 1
ATOM 763 O O . SER A 1 89 ? 11.175 -9.120 7.738 1.00 41.81 89 SER A O 1
ATOM 765 N N . ALA A 1 90 ? 11.748 -11.067 6.787 1.00 45.28 90 ALA A N 1
ATOM 766 C CA . ALA A 1 90 ? 13.165 -11.061 7.124 1.00 45.28 90 ALA A CA 1
ATOM 767 C C . ALA A 1 90 ? 13.979 -10.467 5.956 1.00 45.28 90 ALA A C 1
ATOM 769 O O . ALA A 1 90 ? 14.935 -11.071 5.489 1.00 45.28 90 ALA A O 1
ATOM 770 N N . PHE A 1 91 ? 13.559 -9.314 5.438 1.00 46.25 91 PHE A N 1
ATOM 771 C CA . PHE A 1 91 ? 14.230 -8.559 4.380 1.00 46.25 91 PHE A CA 1
ATOM 772 C C . PHE A 1 91 ? 13.934 -7.096 4.721 1.00 46.25 91 PHE A C 1
ATOM 774 O O . PHE A 1 91 ? 12.802 -6.660 4.587 1.00 46.25 91 PHE A O 1
ATOM 781 N N . PHE A 1 92 ? 14.798 -6.350 5.401 1.00 40.81 92 PHE A N 1
ATOM 782 C CA . PHE A 1 92 ? 16.099 -5.894 4.938 1.00 40.81 92 PHE A CA 1
ATOM 783 C C . PHE A 1 92 ? 17.075 -5.823 6.122 1.00 40.81 92 PHE A C 1
ATOM 785 O O . PHE A 1 92 ? 16.921 -4.971 6.996 1.00 40.81 92 PHE A O 1
ATOM 792 N N . SER A 1 93 ? 18.119 -6.656 6.130 1.00 36.47 93 SER A N 1
ATOM 793 C CA . SER A 1 93 ? 19.368 -6.228 6.766 1.00 36.47 93 SER A CA 1
ATOM 794 C C . SER A 1 93 ? 19.995 -5.228 5.801 1.00 36.47 93 SER A C 1
ATOM 796 O O . SER A 1 93 ? 20.440 -5.602 4.719 1.00 36.47 93 SER A O 1
ATOM 798 N N . LEU A 1 94 ? 20.027 -3.954 6.188 1.00 49.19 94 LEU A N 1
ATOM 799 C CA . LEU A 1 94 ? 20.812 -2.901 5.530 1.00 49.19 94 LEU A CA 1
ATOM 800 C C . LEU A 1 94 ? 22.335 -3.098 5.731 1.00 49.19 94 LEU A C 1
ATOM 802 O O . LEU A 1 94 ? 23.129 -2.192 5.495 1.00 49.19 94 LEU A O 1
ATOM 806 N N . ASP A 1 95 ? 22.765 -4.298 6.122 1.00 42.59 95 ASP A N 1
ATOM 807 C CA . ASP A 1 95 ? 24.151 -4.688 6.385 1.00 42.59 95 ASP A CA 1
ATOM 808 C C . ASP A 1 95 ? 24.923 -5.103 5.122 1.00 42.59 95 ASP A C 1
ATOM 810 O O . ASP A 1 95 ? 25.781 -5.981 5.166 1.00 42.59 95 ASP A O 1
ATOM 814 N N . MET A 1 96 ? 24.667 -4.450 3.985 1.00 44.03 96 MET A N 1
ATOM 815 C CA . MET A 1 96 ? 25.596 -4.483 2.843 1.00 44.03 96 MET A CA 1
ATOM 816 C C . MET A 1 96 ? 26.353 -3.166 2.642 1.00 44.03 96 MET A C 1
ATOM 818 O O . MET A 1 96 ? 26.969 -2.950 1.602 1.00 44.03 96 MET A O 1
ATOM 822 N N . LEU A 1 97 ? 26.429 -2.320 3.674 1.00 47.38 97 LEU A N 1
ATOM 823 C CA . LEU A 1 97 ? 27.418 -1.243 3.738 1.00 47.38 97 LEU A CA 1
ATOM 824 C C . LEU A 1 97 ? 28.749 -1.728 4.342 1.00 47.38 97 LEU A C 1
ATOM 826 O O . LEU A 1 97 ? 29.230 -1.169 5.326 1.00 47.38 97 LEU A O 1
ATOM 830 N N . LYS A 1 98 ? 29.366 -2.769 3.771 1.00 52.88 98 LYS A N 1
ATOM 831 C CA . LYS A 1 98 ? 30.811 -3.001 3.935 1.00 52.88 98 LYS A CA 1
ATOM 832 C C . LYS A 1 98 ? 31.333 -4.004 2.911 1.00 52.88 98 LYS A C 1
ATOM 834 O O . LYS A 1 98 ? 31.060 -5.192 3.029 1.00 52.88 98 LYS A O 1
ATOM 839 N N . LYS A 1 99 ? 32.150 -3.527 1.965 1.00 49.16 99 LYS A N 1
ATOM 840 C CA . LYS A 1 99 ? 33.592 -3.841 1.856 1.00 49.16 99 LYS A CA 1
ATOM 841 C C . LYS A 1 99 ? 34.071 -3.560 0.426 1.00 49.16 99 LYS A C 1
ATOM 843 O O . LYS A 1 99 ? 33.978 -4.406 -0.452 1.00 49.16 99 LYS A O 1
ATOM 848 N N . GLY A 1 100 ? 34.589 -2.355 0.226 1.00 39.56 100 GLY A N 1
ATOM 849 C CA . GLY A 1 100 ? 35.415 -1.990 -0.920 1.00 39.56 100 GLY A CA 1
ATOM 850 C C . GLY A 1 100 ? 36.759 -1.500 -0.401 1.00 39.56 100 GLY A C 1
ATOM 851 O O . GLY A 1 100 ? 37.045 -0.316 -0.498 1.00 39.56 100 GLY A O 1
ATOM 852 N N . ASP A 1 101 ? 37.519 -2.394 0.234 1.00 48.28 101 ASP A N 1
ATOM 853 C CA . ASP A 1 101 ? 38.964 -2.219 0.380 1.00 48.28 101 ASP A CA 1
ATOM 854 C C . ASP A 1 101 ? 39.600 -2.884 -0.843 1.00 48.28 101 ASP A C 1
ATOM 856 O O . ASP A 1 101 ? 39.583 -4.114 -0.958 1.00 48.28 101 ASP A O 1
ATOM 860 N N . SER A 1 102 ? 40.114 -2.081 -1.770 1.00 49.97 102 SER A N 1
ATOM 861 C CA . SER A 1 102 ? 41.208 -2.425 -2.688 1.00 49.97 102 SER A CA 1
ATOM 862 C C . SER A 1 102 ? 41.852 -1.138 -3.180 1.00 49.97 102 SER A C 1
ATOM 864 O O . SER A 1 102 ? 41.096 -0.266 -3.662 1.00 49.97 102 SER A O 1
#

Secondary structure (DSSP, 8-state):
---TTS--HHHHHHHTT----HHHHHHHHHHHHHHHHHHHHHTT--SPPPTTSHHHHHHHHHHHHHHHHHHHHH-TTTTTT-S---S-------TT------

Organism: NCBI:txid472963

InterPro domains:
  IPR004893 Nitrogen fixation protein NifW [MF_00529] (1-98)
  IPR004893 Nitrogen fixation protein NifW [PF03206] (3-92)
  IPR004893 Nitrogen fixation protein NifW [PIRSF005790] (3-98)

Sequence (102 aa):
MNIEQLHDAEDFFRFYKVPFDPKVVRVTRLHILKRFRQYLEQESLVEIVCESDADTWNKQRELFKKAYEDFVTSSPLVEKVFPVFQQQSAFFSLDMLKKGDS